Protein AF-A0A9E4MK15-F1 (afdb_monomer)

Structure (mmCIF, N/CA/C/O backbone):
data_AF-A0A9E4MK15-F1
#
_entry.id   AF-A0A9E4MK15-F1
#
loop_
_atom_site.group_PDB
_atom_site.id
_atom_site.type_symbol
_atom_site.label_atom_id
_atom_site.label_alt_id
_atom_site.label_comp_id
_atom_site.label_a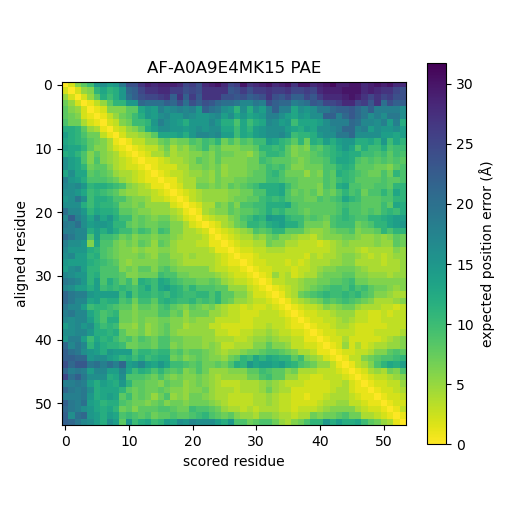sym_id
_atom_site.label_entity_id
_atom_site.label_seq_id
_atom_site.pdbx_PDB_ins_code
_atom_site.Cartn_x
_atom_site.Cartn_y
_atom_site.Cartn_z
_atom_site.occupancy
_atom_site.B_iso_or_equiv
_atom_site.auth_seq_id
_atom_site.auth_comp_id
_atom_site.auth_asym_id
_atom_site.auth_atom_id
_atom_site.pdbx_PDB_model_num
ATOM 1 N N . MET A 1 1 ? 29.379 5.857 7.234 1.00 39.78 1 MET A N 1
ATOM 2 C CA . MET A 1 1 ? 29.006 5.949 5.809 1.00 39.78 1 MET A CA 1
ATOM 3 C C . MET A 1 1 ? 27.492 5.844 5.783 1.00 39.78 1 MET A C 1
ATOM 5 O O . MET A 1 1 ? 27.006 4.867 6.329 1.00 39.78 1 MET A O 1
ATOM 9 N N . SER A 1 2 ? 26.759 6.865 5.322 1.00 51.47 2 SER A N 1
ATOM 10 C CA . SER A 1 2 ? 25.299 6.751 5.194 1.00 51.47 2 SER A CA 1
ATOM 11 C C . SER A 1 2 ? 25.009 5.752 4.088 1.00 51.47 2 SER A C 1
ATOM 13 O O . SER A 1 2 ? 25.397 5.987 2.942 1.00 51.47 2 SER A O 1
ATOM 15 N N . ASP A 1 3 ? 24.398 4.629 4.445 1.00 58.78 3 ASP A N 1
ATOM 16 C CA . ASP A 1 3 ? 23.832 3.696 3.484 1.00 58.78 3 ASP A CA 1
ATOM 17 C C . ASP A 1 3 ? 22.858 4.477 2.592 1.00 58.78 3 ASP A C 1
ATOM 19 O O . ASP A 1 3 ? 21.801 4.907 3.038 1.00 58.78 3 ASP A O 1
ATOM 23 N N . ASN A 1 4 ? 23.250 4.734 1.341 1.00 56.75 4 ASN A N 1
ATOM 24 C CA . ASN A 1 4 ? 22.386 5.330 0.323 1.00 56.75 4 ASN A CA 1
ATOM 25 C C . ASN A 1 4 ? 21.353 4.281 -0.083 1.00 56.75 4 ASN A C 1
ATOM 27 O O . ASN A 1 4 ? 21.484 3.634 -1.124 1.00 56.75 4 ASN A O 1
ATOM 31 N N . ASN A 1 5 ? 20.343 4.070 0.755 1.00 56.81 5 ASN A N 1
ATOM 32 C CA . ASN A 1 5 ? 19.204 3.274 0.360 1.00 56.81 5 ASN A CA 1
ATOM 33 C C . ASN A 1 5 ? 18.341 4.162 -0.554 1.00 56.81 5 ASN A C 1
ATOM 35 O O . ASN A 1 5 ? 17.791 5.161 -0.089 1.00 56.81 5 ASN A O 1
ATOM 39 N N . PRO A 1 6 ? 18.202 3.856 -1.861 1.00 62.03 6 PRO A N 1
ATOM 40 C CA . PRO A 1 6 ? 17.450 4.701 -2.799 1.00 62.03 6 PRO A CA 1
ATOM 41 C C . PRO A 1 6 ? 15.956 4.811 -2.448 1.00 62.03 6 PRO A C 1
ATOM 43 O O . PRO A 1 6 ? 15.215 5.554 -3.088 1.00 62.03 6 PRO A O 1
ATOM 46 N N . TYR A 1 7 ? 15.515 4.072 -1.429 1.00 57.34 7 TYR A N 1
ATOM 47 C CA . TYR A 1 7 ? 14.156 4.049 -0.912 1.00 57.34 7 TYR A CA 1
ATOM 48 C C . TYR A 1 7 ? 13.966 4.862 0.382 1.00 57.34 7 TYR A C 1
ATOM 50 O O . TYR A 1 7 ? 12.842 4.901 0.877 1.00 57.34 7 TYR A O 1
ATOM 58 N N . ASP A 1 8 ? 14.997 5.551 0.897 1.00 60.28 8 ASP A N 1
ATOM 59 C CA . ASP A 1 8 ? 14.938 6.306 2.168 1.00 60.28 8 ASP A CA 1
ATOM 60 C C . ASP A 1 8 ? 13.906 7.450 2.184 1.00 60.28 8 ASP A C 1
ATOM 62 O O . ASP A 1 8 ? 13.546 7.942 3.247 1.00 60.28 8 ASP A O 1
ATOM 66 N N . ASN A 1 9 ? 13.375 7.851 1.024 1.00 59.62 9 ASN A N 1
ATOM 67 C CA . ASN A 1 9 ? 12.389 8.930 0.906 1.00 59.62 9 ASN A CA 1
ATOM 68 C C . ASN A 1 9 ? 11.165 8.55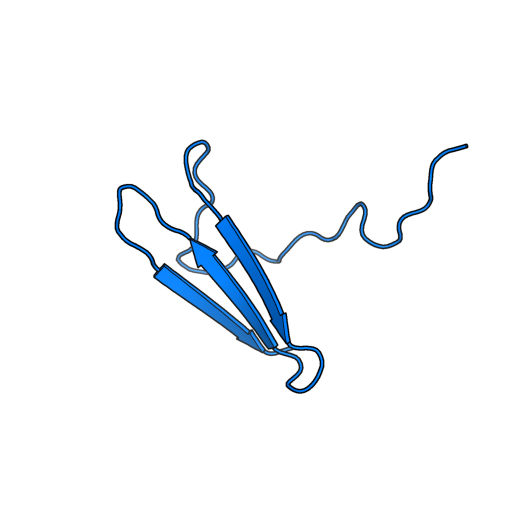6 0.056 1.00 59.62 9 ASN A C 1
ATOM 70 O O . ASN A 1 9 ? 10.528 9.432 -0.533 1.00 59.62 9 ASN A O 1
ATOM 74 N N . PHE A 1 10 ? 10.818 7.269 -0.056 1.00 65.31 10 PHE A N 1
ATOM 75 C CA . PHE A 1 10 ? 9.611 6.896 -0.796 1.00 65.31 10 PHE A CA 1
ATOM 76 C C . PHE A 1 10 ? 8.349 7.275 -0.008 1.00 65.31 10 PHE A C 1
ATOM 78 O O . PHE A 1 10 ? 7.895 6.554 0.881 1.00 65.31 10 PHE A O 1
ATOM 85 N N . VAL A 1 11 ? 7.767 8.419 -0.360 1.00 68.62 11 VAL A N 1
ATOM 86 C CA . VAL A 1 11 ? 6.489 8.879 0.184 1.00 68.62 11 VAL A CA 1
ATOM 87 C C . VAL A 1 11 ? 5.365 8.346 -0.699 1.00 68.62 11 VAL A C 1
ATOM 89 O O . VAL A 1 11 ? 5.297 8.648 -1.891 1.00 68.62 11 VAL A O 1
ATOM 92 N N . PHE A 1 12 ? 4.456 7.560 -0.117 1.00 69.06 12 PHE A N 1
ATOM 93 C CA . PHE A 1 12 ? 3.219 7.207 -0.809 1.00 69.06 12 PHE A CA 1
ATOM 94 C C . PHE A 1 12 ? 2.383 8.473 -1.027 1.00 69.06 12 PHE A C 1
ATOM 96 O O . PHE A 1 12 ? 2.193 9.236 -0.076 1.00 69.06 12 PHE A O 1
ATOM 103 N N . PRO A 1 13 ? 1.844 8.701 -2.240 1.00 71.50 13 PRO A N 1
ATOM 104 C CA . PRO A 1 13 ? 0.926 9.809 -2.451 1.00 71.50 13 PRO A CA 1
ATOM 105 C C . PRO A 1 13 ? -0.287 9.661 -1.520 1.00 71.50 13 PRO A C 1
ATOM 107 O O . PRO A 1 13 ? -0.627 8.531 -1.153 1.00 71.50 13 PRO A O 1
ATOM 110 N N . PRO A 1 14 ? -0.972 10.763 -1.162 1.00 73.62 14 PRO A N 1
ATOM 111 C CA . PRO A 1 14 ? -2.179 10.705 -0.351 1.00 73.62 14 PRO A CA 1
ATOM 112 C C . PRO A 1 14 ? -3.162 9.705 -0.951 1.00 73.62 14 PRO A C 1
ATOM 114 O O . PRO A 1 14 ? -3.548 9.801 -2.116 1.00 73.62 14 PRO A O 1
ATOM 117 N N . ILE A 1 15 ? -3.542 8.711 -0.159 1.00 73.94 15 ILE A N 1
ATOM 118 C CA . ILE A 1 15 ? -4.421 7.637 -0.594 1.00 73.94 15 ILE A CA 1
ATOM 11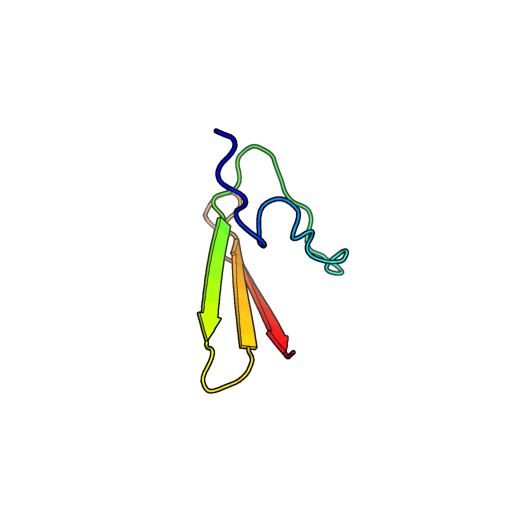9 C C . ILE A 1 15 ? -5.848 8.022 -0.163 1.00 73.94 15 ILE A C 1
ATOM 121 O O . 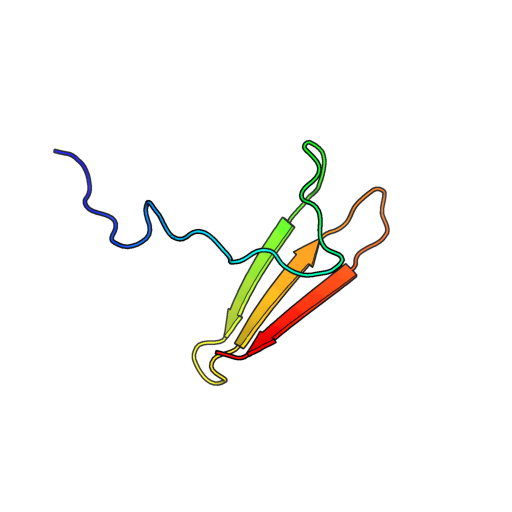ILE A 1 15 ? -6.135 7.976 1.029 1.00 73.94 15 ILE A O 1
ATOM 125 N N . PRO A 1 16 ? -6.789 8.343 -1.078 1.00 70.19 16 PRO A N 1
ATOM 126 C CA . PRO A 1 16 ? -8.119 8.820 -0.678 1.00 70.19 16 PRO A CA 1
ATOM 127 C C . PRO A 1 16 ? -8.859 7.820 0.222 1.00 70.19 16 PRO A C 1
ATOM 129 O O . PRO A 1 16 ? -8.967 6.639 -0.129 1.00 70.19 16 PRO A O 1
ATOM 132 N N . GLY A 1 17 ? -9.349 8.267 1.380 1.00 71.12 17 GLY A N 1
ATOM 133 C CA . GLY A 1 17 ? -10.018 7.407 2.366 1.00 71.12 17 GLY A CA 1
ATOM 134 C C . GLY A 1 17 ? -9.080 6.506 3.182 1.00 71.12 17 GLY A C 1
ATOM 135 O O . GLY A 1 17 ? -9.540 5.532 3.783 1.00 71.12 17 GLY A O 1
ATOM 136 N N . PHE A 1 18 ? -7.778 6.795 3.177 1.00 72.31 18 PHE A N 1
ATOM 137 C CA . PHE A 1 18 ? -6.780 6.172 4.039 1.00 72.31 18 PHE A CA 1
ATOM 138 C C . PHE A 1 18 ? -6.048 7.260 4.826 1.00 72.31 18 PHE A C 1
ATOM 140 O O . PHE A 1 18 ? -5.376 8.106 4.243 1.00 72.31 18 PHE A O 1
ATOM 147 N N . GLU A 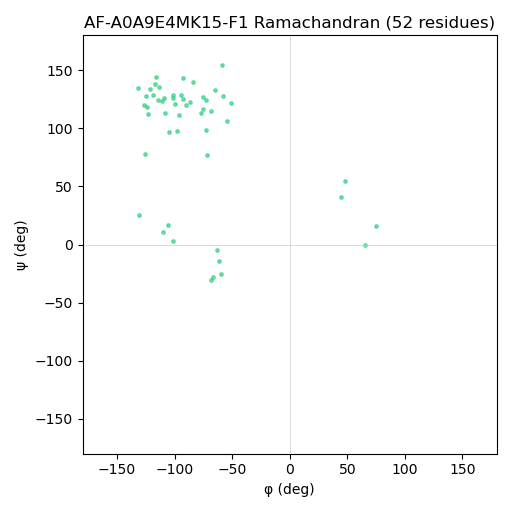1 19 ? -6.165 7.197 6.147 1.00 72.81 19 GLU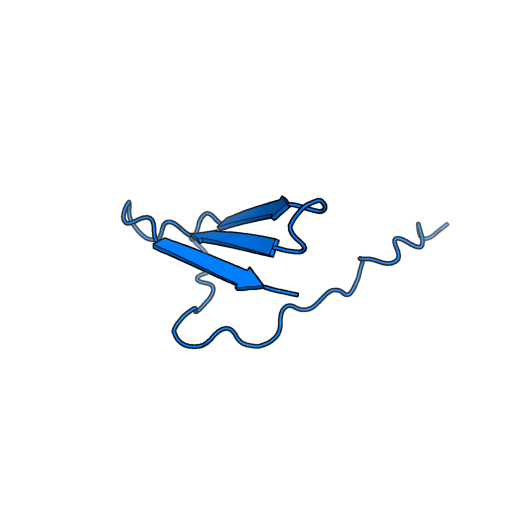 A N 1
ATOM 148 C CA . GLU A 1 19 ? -5.406 8.019 7.084 1.00 72.81 19 GLU A CA 1
ATOM 149 C C . GLU A 1 19 ? -4.580 7.084 7.961 1.00 72.81 19 GLU A C 1
ATOM 151 O O . GLU A 1 19 ? -5.101 6.107 8.509 1.00 72.81 19 GLU A O 1
ATOM 156 N N . ALA A 1 20 ? -3.280 7.355 8.049 1.00 69.50 20 ALA A N 1
ATOM 157 C CA . ALA A 1 20 ? -2.406 6.628 8.950 1.00 69.50 20 ALA A CA 1
ATOM 158 C C . ALA A 1 20 ? -2.666 7.115 10.383 1.00 69.50 20 ALA A C 1
ATOM 160 O O . ALA A 1 20 ? -2.449 8.276 10.707 1.00 69.50 20 ALA A O 1
ATOM 161 N N . THR A 1 21 ? -3.150 6.221 11.235 1.00 72.06 21 THR A N 1
ATOM 162 C CA . THR A 1 21 ? -3.256 6.400 12.683 1.00 72.06 21 THR A CA 1
ATOM 163 C C . THR A 1 21 ? -2.011 5.857 13.391 1.00 72.06 21 THR A C 1
ATOM 165 O O . THR A 1 21 ? -1.474 4.818 12.990 1.00 72.06 21 THR A O 1
ATOM 168 N N . GLU A 1 22 ? -1.580 6.530 14.465 1.00 70.56 22 GLU A N 1
ATOM 169 C CA . GLU A 1 22 ? -0.357 6.211 15.231 1.00 70.56 22 GLU A CA 1
ATOM 170 C C . GLU A 1 22 ? -0.354 4.795 15.839 1.00 70.56 22 GLU A C 1
ATOM 172 O O . GLU A 1 22 ? 0.703 4.192 15.986 1.00 70.56 22 GLU A O 1
ATOM 177 N N . ASN A 1 23 ? -1.533 4.215 16.098 1.00 71.12 23 ASN A N 1
ATOM 178 C CA . ASN A 1 23 ? -1.688 2.869 16.673 1.00 71.12 23 ASN A CA 1
ATOM 179 C C . ASN A 1 23 ? -2.142 1.803 15.653 1.00 71.12 23 ASN A C 1
ATOM 181 O O . ASN A 1 23 ? -2.645 0.742 16.029 1.00 71.12 23 ASN A O 1
ATOM 185 N N . GLY A 1 24 ? -2.028 2.079 14.352 1.00 68.50 24 GLY A N 1
ATOM 186 C CA . GLY A 1 24 ? -2.409 1.134 13.302 1.00 68.50 24 GLY A CA 1
ATOM 187 C C . GLY A 1 24 ? -1.304 0.130 12.968 1.00 68.50 24 GLY A C 1
ATOM 188 O O . GLY A 1 24 ? -0.136 0.483 12.845 1.00 68.50 24 GLY A O 1
ATOM 189 N N . SER A 1 25 ? -1.674 -1.134 12.746 1.00 77.19 25 SER A N 1
ATOM 190 C CA . SER A 1 25 ? -0.790 -2.097 12.076 1.00 77.19 25 SER A CA 1
ATOM 191 C C . SER A 1 25 ? -0.969 -2.003 10.561 1.00 77.19 25 SER A C 1
ATOM 193 O O . SER A 1 25 ? -2.078 -2.214 10.051 1.00 77.19 25 SER A O 1
ATOM 195 N N . TYR A 1 26 ? 0.123 -1.729 9.844 1.00 78.94 26 TYR A N 1
ATOM 196 C CA . TYR A 1 26 ? 0.151 -1.598 8.386 1.00 78.94 26 TYR A CA 1
ATOM 197 C C . TYR A 1 26 ? 1.045 -2.666 7.766 1.00 78.94 26 TYR A C 1
ATOM 199 O O . TYR A 1 26 ? 2.136 -2.949 8.255 1.00 78.94 26 TYR A O 1
ATOM 207 N N . ARG A 1 27 ? 0.597 -3.251 6.655 1.00 82.00 27 ARG A N 1
ATOM 208 C CA . ARG A 1 27 ? 1.381 -4.196 5.863 1.00 82.00 27 ARG A CA 1
ATOM 209 C C . ARG A 1 27 ? 1.423 -3.744 4.415 1.00 82.00 27 ARG A C 1
ATOM 211 O O . ARG A 1 27 ? 0.383 -3.658 3.762 1.00 82.00 27 ARG A O 1
ATOM 218 N N . LEU A 1 28 ? 2.633 -3.506 3.925 1.00 82.94 28 LEU A N 1
ATOM 219 C CA . LEU A 1 28 ? 2.904 -3.229 2.525 1.00 82.94 28 LEU A CA 1
ATOM 220 C C . LEU A 1 28 ? 3.254 -4.538 1.811 1.00 82.94 28 LEU A C 1
ATOM 222 O O . LEU A 1 28 ? 4.144 -5.268 2.240 1.00 82.94 28 LEU A O 1
ATOM 226 N N . ILE A 1 29 ? 2.538 -4.853 0.737 1.00 83.31 29 ILE A N 1
ATOM 227 C CA . ILE A 1 29 ? 2.778 -6.032 -0.096 1.00 83.31 29 ILE A CA 1
ATOM 228 C C . ILE A 1 29 ? 3.014 -5.540 -1.517 1.00 83.31 29 ILE A C 1
ATOM 230 O O . ILE A 1 29 ? 2.095 -5.043 -2.164 1.00 83.31 29 ILE A O 1
ATOM 234 N N . ILE A 1 30 ? 4.238 -5.692 -2.007 1.00 81.19 30 ILE A N 1
ATOM 235 C CA . ILE A 1 30 ? 4.615 -5.316 -3.369 1.00 81.19 30 ILE A CA 1
ATOM 236 C C . ILE A 1 30 ? 4.619 -6.590 -4.210 1.00 81.19 30 ILE A C 1
ATOM 238 O O . ILE A 1 30 ? 5.334 -7.539 -3.897 1.00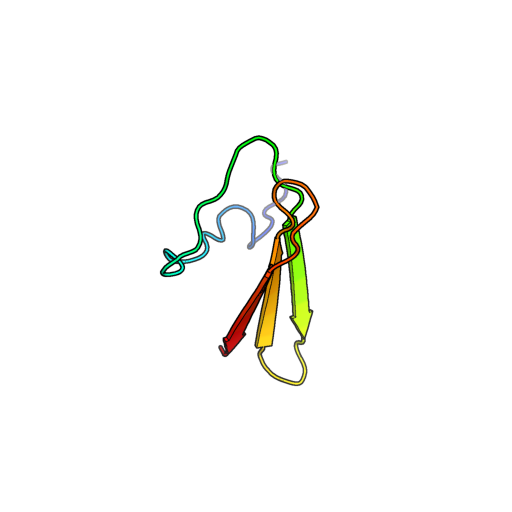 81.19 30 ILE A O 1
ATOM 242 N N . ASN A 1 31 ? 3.807 -6.627 -5.266 1.00 81.06 31 ASN A N 1
ATOM 243 C CA . ASN A 1 31 ? 3.839 -7.694 -6.255 1.00 81.06 31 ASN A CA 1
ATOM 244 C C . ASN A 1 31 ? 4.511 -7.180 -7.539 1.00 81.06 31 ASN A C 1
ATOM 246 O O . ASN A 1 31 ? 3.839 -6.551 -8.365 1.00 81.06 31 ASN A O 1
ATOM 250 N N . PRO A 1 32 ? 5.818 -7.443 -7.729 1.00 78.12 32 PRO A N 1
ATOM 251 C CA . PRO A 1 32 ? 6.572 -6.916 -8.864 1.00 78.12 32 PRO A CA 1
ATOM 252 C C . PRO A 1 32 ? 6.097 -7.497 -10.200 1.00 78.12 32 PRO A C 1
ATOM 254 O O . PRO A 1 32 ? 6.161 -6.817 -11.216 1.00 78.12 32 PRO A O 1
ATOM 257 N N . LYS A 1 33 ? 5.551 -8.722 -10.210 1.00 84.94 33 LYS A N 1
ATOM 258 C CA . LYS A 1 33 ? 5.050 -9.363 -11.439 1.00 84.94 33 LYS A CA 1
ATOM 259 C C . LYS A 1 33 ? 3.808 -8.682 -12.006 1.00 84.94 33 LYS A C 1
ATOM 261 O O . LYS A 1 33 ? 3.588 -8.726 -13.207 1.00 84.94 33 LYS A O 1
ATOM 266 N N . SER A 1 34 ? 2.979 -8.099 -11.143 1.00 80.62 34 SER A N 1
ATOM 267 C CA . SER A 1 34 ? 1.719 -7.463 -11.537 1.00 80.62 34 SER A CA 1
ATOM 268 C C . SER A 1 34 ? 1.752 -5.942 -11.406 1.00 80.62 34 SER A C 1
ATOM 270 O O . SER A 1 34 ? 0.680 -5.341 -11.421 1.00 80.62 34 SER A O 1
ATOM 272 N N . ALA A 1 35 ? 2.933 -5.350 -11.171 1.00 80.75 35 ALA A N 1
ATOM 273 C CA . ALA A 1 35 ? 3.110 -3.923 -10.888 1.00 80.75 35 ALA A CA 1
ATOM 274 C C . ALA A 1 35 ? 2.076 -3.386 -9.872 1.00 80.75 35 ALA A C 1
ATOM 276 O O . ALA A 1 35 ? 1.493 -2.322 -10.039 1.00 80.75 35 ALA A O 1
ATOM 277 N N . ALA A 1 36 ? 1.778 -4.165 -8.826 1.00 80.50 36 ALA A N 1
ATOM 278 C CA . ALA A 1 36 ? 0.720 -3.830 -7.876 1.00 80.50 36 ALA A CA 1
ATOM 279 C C . ALA A 1 36 ? 1.273 -3.720 -6.460 1.00 80.50 36 ALA A C 1
ATOM 281 O O . ALA A 1 36 ? 1.977 -4.609 -5.983 1.00 80.50 36 ALA A O 1
ATOM 282 N N . ILE A 1 37 ? 0.881 -2.661 -5.765 1.00 82.75 37 ILE A N 1
ATOM 283 C CA . ILE A 1 37 ? 1.168 -2.444 -4.353 1.00 82.75 37 ILE A CA 1
ATOM 284 C C . ILE A 1 37 ? -0.137 -2.609 -3.579 1.00 82.75 37 ILE A C 1
ATOM 286 O O . ILE A 1 37 ? -1.142 -1.974 -3.882 1.00 82.75 37 ILE A O 1
ATOM 290 N N . ARG A 1 38 ? -0.153 -3.465 -2.560 1.00 84.38 38 ARG A N 1
ATOM 291 C CA . ARG A 1 38 ? -1.307 -3.661 -1.678 1.00 84.38 38 ARG A CA 1
ATOM 292 C C . ARG A 1 38 ? -0.936 -3.193 -0.282 1.00 84.38 38 ARG A C 1
ATOM 294 O O . ARG A 1 38 ? 0.030 -3.674 0.299 1.00 84.38 38 ARG A O 1
ATOM 301 N N . ILE A 1 39 ? -1.724 -2.273 0.253 1.00 84.25 39 ILE A N 1
ATOM 302 C CA . ILE A 1 39 ? -1.582 -1.745 1.606 1.00 84.25 39 ILE A CA 1
ATOM 303 C C . ILE A 1 39 ? -2.737 -2.308 2.421 1.00 84.25 39 ILE A C 1
ATOM 305 O O . ILE A 1 39 ? -3.903 -2.006 2.156 1.00 84.25 39 ILE A O 1
ATOM 309 N N . ARG A 1 40 ? -2.427 -3.164 3.392 1.00 83.81 40 ARG A N 1
ATOM 310 C CA . ARG A 1 40 ? -3.394 -3.676 4.366 1.00 83.81 40 ARG A CA 1
ATOM 311 C C . ARG A 1 40 ? -3.220 -2.915 5.671 1.00 83.81 40 ARG A C 1
ATOM 313 O O . ARG A 1 40 ? -2.108 -2.839 6.175 1.00 83.81 40 ARG A O 1
ATOM 320 N N . PHE A 1 41 ? -4.306 -2.390 6.218 1.00 82.31 41 PHE A N 1
ATOM 321 C CA . PHE A 1 41 ? -4.315 -1.670 7.487 1.00 82.31 41 PHE A CA 1
ATOM 322 C C . PHE A 1 41 ? -5.440 -2.191 8.373 1.00 82.31 41 PHE A C 1
ATOM 324 O O . PHE A 1 41 ? -6.545 -2.418 7.883 1.00 82.31 41 PHE A O 1
ATOM 331 N N . CYS A 1 42 ? -5.163 -2.429 9.654 1.00 80.19 42 CYS A N 1
ATOM 332 C CA . CYS A 1 42 ? -6.131 -3.012 10.589 1.00 80.19 42 CYS A CA 1
ATOM 333 C C . CYS A 1 42 ? -6.312 -2.124 11.832 1.00 80.19 42 CYS A C 1
ATOM 335 O O . CYS A 1 42 ? -5.731 -2.415 12.875 1.00 80.19 42 CYS A O 1
ATOM 337 N N . PRO A 1 43 ? -7.082 -1.027 11.741 1.00 71.94 43 PRO A N 1
ATOM 338 C CA . PRO A 1 43 ? -7.469 -0.242 12.906 1.00 71.94 43 PRO A CA 1
ATOM 339 C C . PRO A 1 43 ? -8.511 -1.018 13.721 1.00 71.94 43 PRO 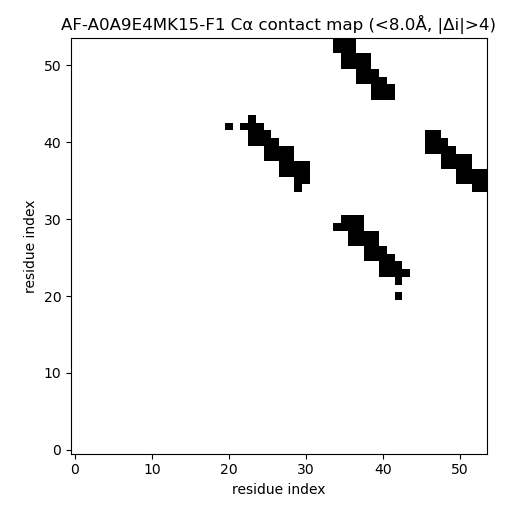A C 1
ATOM 341 O O . PRO A 1 43 ? -9.546 -1.400 13.175 1.00 71.94 43 PRO A O 1
ATOM 344 N N . GLN A 1 44 ? -8.243 -1.238 15.014 1.00 72.88 44 GLN A N 1
ATOM 345 C CA . GLN A 1 44 ? -9.197 -1.822 15.976 1.00 72.88 44 GLN A CA 1
ATOM 346 C C . GLN A 1 44 ? -9.880 -3.102 15.445 1.00 72.88 44 GLN A C 1
ATOM 348 O O . GLN A 1 44 ? -11.102 -3.163 15.313 1.00 72.88 44 GLN A O 1
ATOM 353 N N . ASP A 1 45 ? -9.074 -4.085 15.026 1.00 69.88 45 ASP A N 1
ATOM 354 C CA . ASP A 1 45 ? -9.509 -5.398 14.509 1.00 69.88 45 ASP A CA 1
ATOM 355 C C . ASP A 1 45 ? -10.288 -5.400 13.178 1.00 69.88 45 ASP A C 1
ATOM 357 O O . ASP A 1 45 ? -10.599 -6.461 12.630 1.00 69.88 45 ASP A O 1
ATOM 361 N N . LYS A 1 46 ? -10.539 -4.236 12.564 1.00 75.75 46 LYS A N 1
ATOM 362 C CA . LYS A 1 46 ? -11.149 -4.141 11.229 1.00 75.75 46 LYS A CA 1
ATOM 363 C C . LYS A 1 46 ? -10.089 -3.941 10.158 1.00 75.75 46 LYS A C 1
ATOM 365 O O . LYS A 1 46 ? -9.667 -2.827 9.871 1.00 75.75 46 LYS A O 1
ATOM 370 N N . CYS A 1 47 ? -9.694 -5.029 9.504 1.00 81.25 47 CYS A N 1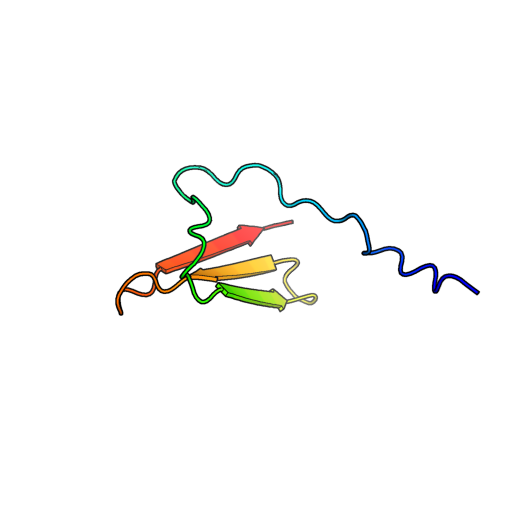
ATOM 371 C CA . CYS A 1 47 ? -8.742 -4.967 8.400 1.00 81.25 47 CYS A CA 1
ATOM 372 C C . CYS A 1 47 ? -9.368 -4.442 7.103 1.00 81.25 47 CYS A C 1
ATOM 374 O O . CYS A 1 47 ? -10.324 -5.005 6.574 1.00 81.25 47 CYS A O 1
ATOM 376 N N . ARG A 1 48 ? -8.751 -3.415 6.527 1.00 80.75 48 ARG A N 1
ATOM 377 C CA . ARG A 1 48 ? -9.029 -2.885 5.193 1.00 80.75 48 ARG A CA 1
ATOM 378 C C . ARG A 1 48 ? -7.799 -3.077 4.312 1.00 80.75 48 ARG A C 1
ATOM 380 O O . ARG A 1 48 ? -6.666 -3.001 4.777 1.00 80.75 48 ARG A O 1
ATOM 387 N N . THR A 1 49 ? -8.015 -3.364 3.033 1.00 84.12 49 THR A N 1
ATOM 388 C CA . THR A 1 49 ? -6.931 -3.513 2.053 1.00 84.12 49 THR A CA 1
ATOM 389 C C . THR A 1 49 ? -7.186 -2.579 0.888 1.00 84.12 49 THR A C 1
ATOM 391 O O . THR A 1 49 ? -8.258 -2.626 0.289 1.00 84.12 49 THR A O 1
ATOM 394 N N . LYS A 1 50 ? -6.195 -1.763 0.539 1.00 80.06 50 LYS A N 1
ATOM 395 C CA . LYS A 1 50 ? -6.212 -0.922 -0.654 1.00 80.06 50 LYS A CA 1
ATOM 396 C C . LYS A 1 50 ? -5.145 -1.402 -1.627 1.00 80.06 50 LYS A C 1
ATOM 398 O O . LYS A 1 50 ? -4.039 -1.738 -1.221 1.00 80.06 50 LYS A O 1
ATOM 403 N N . THR A 1 51 ? -5.498 -1.487 -2.904 1.00 82.81 51 THR A N 1
ATOM 404 C CA . THR A 1 51 ? -4.574 -1.888 -3.970 1.00 82.81 51 THR A CA 1
ATOM 405 C C . THR A 1 51 ? -4.308 -0.681 -4.852 1.00 82.81 51 THR A C 1
ATOM 407 O O . THR A 1 51 ? -5.247 -0.084 -5.369 1.00 82.81 51 THR A O 1
ATOM 410 N N . LEU A 1 52 ? -3.039 -0.333 -5.002 1.00 77.44 52 LEU A N 1
ATOM 411 C CA . LEU A 1 52 ? -2.524 0.641 -5.947 1.00 77.44 52 LEU A CA 1
ATOM 412 C C . LEU A 1 52 ? -1.918 -0.135 -7.121 1.00 77.44 52 LEU A C 1
ATOM 414 O O . LEU A 1 52 ? -1.111 -1.042 -6.912 1.00 77.44 52 LEU A O 1
ATOM 418 N N . ARG A 1 53 ? -2.342 0.175 -8.344 1.00 74.56 53 ARG A N 1
ATOM 419 C CA . ARG A 1 53 ? -1.683 -0.314 -9.559 1.00 74.56 53 ARG A CA 1
ATOM 420 C C . ARG A 1 53 ? -0.698 0.764 -10.000 1.00 74.56 53 ARG A C 1
ATOM 422 O O . ARG A 1 53 ? -1.091 1.930 -10.025 1.00 74.56 53 ARG A O 1
ATOM 429 N N . LEU A 1 54 ? 0.550 0.366 -10.229 1.00 65.31 54 LEU A N 1
ATOM 430 C CA . LEU A 1 54 ? 1.584 1.197 -10.839 1.00 65.31 54 LEU A CA 1
ATOM 431 C C . LEU A 1 54 ? 1.425 1.181 -12.360 1.00 65.31 54 LEU A C 1
ATOM 433 O O . LEU A 1 54 ? 0.990 0.129 -12.887 1.00 65.31 54 LEU A O 1
#

Secondary structure (DSSP, 8-state):
-----TTTT-PPPP-TT----TT-EEEEEEEGGGTEEEEEEEGGG--EEEEEE-

Nearest PDB structures (foldseek):
  5ezu-assembly1_B-2  TM=7.254E-01  e=1.349E+00  Vaccinia virus WR
  7y8y-assembly1_B  TM=8.437E-01  e=1.892E+00  Candidatus Scalindua brodae
  6sy0-assembly1_B  TM=7.524E-01  e=1.768E+00  Plasmodium falciparum 3D7
  9fct-assembly1_A  TM=3.710E-01  e=4.561E+00  Bacteroides thetaiotaomicron VPI-5482
  4jqr-assembly1_A  TM=3.083E-01  e=4.561E+00  Bacteroides caccae ATCC 43185

Foldseek 3Di:
DPPPPVCPDDDDDDDPPDDDDPPKDWDWDQDPVQQKIKIWIADPNRIDIDIDHD

Solvent-accessible surface area (backbone atoms only — not comparable to full-atom values): 3688 Å² total; per-residue (Å²): 131,85,80,83,54,94,64,82,75,76,71,77,73,92,49,90,98,61,78,92,55,97,87,47,54,75,45,82,45,76,39,80,90,74,42,30,40,34,44,36,38,34,56,91,87,51,74,46,75,48,77,47,78,111

Sequence (54 aa):
MSDNNPYDNFVFPPIPGFEATENGSYRLIINPKSAAIRIRFCPQDKCRTKTLRL

Mean predicted aligned error: 9.02 Å

Radius of gyration: 13.28 Å; Cα contacts (8 Å, |Δi|>4): 58; chains: 1; bounding box: 40×20×28 Å

pLDDT: mean 73.13, std 9.69, range [39.78, 84.94]